Protein AF-K1SER4-F1 (afdb_monomer)

Foldseek 3Di:
DVPDDPPCVVVVDDDPDDDDPDDDDPPVCPVVVVVVVVVVVVVVVVVVVVVVVVVVVVVVVVVVVVVVVVVVVVVVVVVVVVVVVVVVVVVVVCVQVVDVVNVLVVLVVV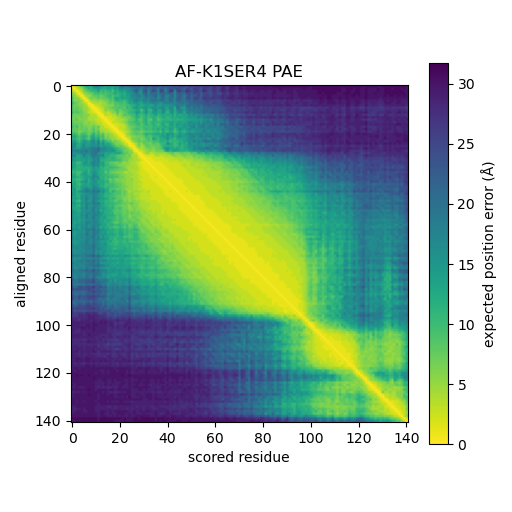VVVVVVVQPPDPDDDDDDDCPDPVNVVVVDD

InterPro domains:
  IPR036013 Band 7/SPFH domain superfamily [SSF117892] (2-42)

Structure (mmCIF, N/CA/C/O backbone):
data_AF-K1SER4-F1
#
_entry.id   AF-K1SER4-F1
#
loop_
_atom_site.group_PDB
_atom_site.id
_atom_site.type_symbol
_atom_site.label_atom_id
_atom_site.label_alt_id
_atom_site.label_comp_id
_atom_site.label_asym_id
_atom_site.label_entity_id
_atom_site.label_seq_id
_atom_site.pdbx_PDB_ins_code
_atom_site.Cartn_x
_atom_site.Cartn_y
_atom_site.Cartn_z
_atom_site.occupancy
_atom_site.B_iso_or_equiv
_atom_site.auth_seq_id
_atom_site.auth_comp_id
_atom_site.auth_asym_id
_atom_site.auth_atom_id
_atom_site.pdbx_PDB_model_num
ATOM 1 N N . MET A 1 1 ? -15.473 9.194 62.752 1.00 50.22 1 MET A N 1
ATOM 2 C CA . MET A 1 1 ? -16.379 8.746 63.836 1.00 50.22 1 MET A CA 1
ATOM 3 C C . MET A 1 1 ? -17.182 9.883 64.491 1.00 50.22 1 MET A C 1
ATOM 5 O O . MET A 1 1 ? -17.731 9.684 65.556 1.00 50.22 1 MET A O 1
ATOM 9 N N . LYS A 1 2 ? -17.328 11.066 63.866 1.00 53.47 2 LYS A N 1
ATOM 10 C CA . LYS A 1 2 ? -18.003 12.232 64.481 1.00 53.47 2 LYS A CA 1
ATOM 11 C C . LYS A 1 2 ? -19.535 12.266 64.283 1.00 53.47 2 LYS A C 1
ATOM 13 O O . LYS A 1 2 ? -20.197 13.130 64.838 1.00 53.47 2 LYS A O 1
ATOM 18 N N . ASN A 1 3 ? -20.083 11.336 63.493 1.00 62.38 3 ASN A N 1
ATOM 19 C CA . ASN A 1 3 ? -21.494 11.312 63.072 1.00 62.38 3 ASN A CA 1
ATOM 20 C C . ASN A 1 3 ? -22.298 10.140 63.668 1.00 62.38 3 ASN A C 1
ATOM 22 O O . ASN A 1 3 ? -23.443 9.932 63.282 1.00 62.38 3 ASN A O 1
ATOM 26 N N . ILE A 1 4 ? -21.702 9.355 64.569 1.00 64.06 4 ILE A N 1
ATOM 27 C CA . ILE A 1 4 ? -22.361 8.239 65.255 1.00 64.06 4 ILE A CA 1
ATOM 28 C C . ILE A 1 4 ? -22.324 8.606 66.736 1.00 64.06 4 ILE A C 1
ATOM 30 O O . ILE A 1 4 ? -21.243 8.787 67.284 1.00 64.06 4 ILE A O 1
ATOM 34 N N . GLY A 1 5 ? -23.492 8.850 67.330 1.00 63.91 5 GLY A N 1
ATOM 35 C CA . GLY A 1 5 ? -23.599 9.363 68.697 1.00 63.91 5 GLY A CA 1
ATOM 36 C C . GLY A 1 5 ? -22.956 8.438 69.736 1.00 63.91 5 GLY A C 1
ATOM 37 O O . GLY A 1 5 ? -22.948 7.221 69.578 1.00 63.91 5 GLY A O 1
ATOM 38 N N . ASN A 1 6 ? -22.458 9.027 70.825 1.00 68.50 6 ASN A N 1
ATOM 39 C CA . ASN A 1 6 ? -21.675 8.349 71.871 1.00 68.50 6 ASN A CA 1
ATOM 40 C C . ASN A 1 6 ? -22.543 7.534 72.857 1.00 68.50 6 ASN A C 1
ATOM 42 O O . ASN A 1 6 ? -22.143 7.257 73.985 1.00 68.50 6 ASN A O 1
ATOM 46 N N . THR A 1 7 ? -23.769 7.180 72.474 1.00 69.62 7 THR A N 1
ATOM 47 C CA . THR A 1 7 ? -24.754 6.529 73.351 1.00 69.62 7 THR A CA 1
ATOM 48 C C . THR A 1 7 ? -24.353 5.104 73.746 1.00 69.62 7 THR A C 1
ATOM 50 O O . THR A 1 7 ? -24.811 4.603 74.767 1.00 69.62 7 THR A O 1
ATOM 53 N N . THR A 1 8 ? -23.485 4.452 72.971 1.00 70.31 8 THR A N 1
ATOM 54 C CA . THR A 1 8 ? -23.008 3.078 73.205 1.00 70.31 8 THR A CA 1
ATOM 55 C C . THR A 1 8 ? -21.866 2.988 74.224 1.00 70.31 8 THR A C 1
ATOM 57 O O . THR A 1 8 ? -21.707 1.948 74.864 1.00 70.31 8 THR A O 1
ATOM 60 N N . GLU A 1 9 ? -21.125 4.081 74.449 1.00 71.50 9 GLU A N 1
ATOM 61 C CA . GLU A 1 9 ? -20.016 4.133 75.419 1.00 71.50 9 GLU A CA 1
ATOM 62 C C . GLU A 1 9 ? -20.511 3.964 76.866 1.00 71.50 9 GLU A C 1
ATOM 64 O O . GLU A 1 9 ? -19.842 3.335 77.683 1.00 71.50 9 GLU A O 1
ATOM 69 N N . GLN A 1 10 ? -21.725 4.439 77.175 1.00 75.25 10 GLN A N 1
ATOM 70 C CA . GLN A 1 10 ? -22.352 4.301 78.500 1.00 75.25 10 GLN A CA 1
ATOM 71 C C . GLN A 1 10 ? -22.662 2.844 78.881 1.00 75.25 10 GLN A C 1
ATOM 73 O O . GLN A 1 10 ? -22.832 2.540 80.059 1.00 75.25 10 GLN A O 1
ATOM 78 N N . TYR A 1 11 ? -22.715 1.945 77.895 1.00 79.25 11 TYR A N 1
ATOM 79 C CA . TYR A 1 11 ? -22.950 0.514 78.086 1.00 79.25 11 TYR A CA 1
ATOM 80 C C . TYR A 1 11 ? -21.665 -0.324 77.968 1.00 79.25 11 TYR A C 1
ATOM 82 O O . TYR A 1 11 ? -21.739 -1.550 77.999 1.00 79.25 11 TYR A O 1
ATOM 90 N N . GLY A 1 12 ? -20.492 0.312 7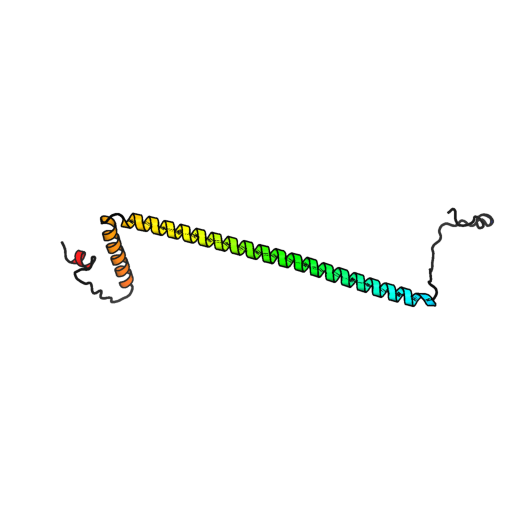7.829 1.00 81.56 12 GLY A N 1
ATOM 91 C CA . GLY A 1 12 ? -19.207 -0.379 77.670 1.00 81.56 12 GLY A CA 1
ATOM 92 C C . GLY A 1 12 ? -19.036 -1.094 76.323 1.00 81.56 12 GLY A C 1
ATOM 93 O O . GLY A 1 12 ? -18.245 -2.029 76.230 1.00 81.56 12 GLY A O 1
ATOM 94 N N . ILE A 1 13 ? -19.786 -0.691 75.290 1.00 80.31 13 ILE A N 1
ATOM 95 C CA . ILE A 1 13 ? -19.749 -1.299 73.953 1.00 80.31 13 ILE A CA 1
ATOM 96 C C . ILE A 1 13 ? -18.875 -0.440 73.029 1.00 80.31 13 ILE A C 1
ATOM 98 O O . ILE A 1 13 ? -19.178 0.731 72.798 1.00 80.31 13 ILE A O 1
ATOM 102 N N . GLU A 1 14 ? -17.824 -1.036 72.462 1.00 76.00 14 GLU A N 1
ATOM 103 C CA . GLU A 1 14 ? -16.913 -0.394 71.505 1.00 76.00 14 GLU A CA 1
ATOM 104 C C . GLU A 1 14 ? -17.315 -0.720 70.056 1.00 76.00 14 GLU A C 1
ATOM 106 O O . GLU A 1 14 ? -17.443 -1.885 69.669 1.00 76.00 14 GLU A O 1
ATOM 111 N N . LEU A 1 15 ? -17.532 0.314 69.238 1.00 74.00 15 LEU A N 1
ATOM 112 C CA . LEU A 1 15 ? -17.917 0.165 67.834 1.00 74.00 15 LEU A CA 1
ATOM 113 C C . LEU A 1 15 ? -16.670 0.165 66.932 1.00 74.00 15 LEU A C 1
ATOM 115 O O . LEU A 1 15 ? -16.082 1.216 66.686 1.00 74.00 15 LEU A O 1
ATOM 119 N N . LEU A 1 16 ? -16.289 -1.005 66.413 1.00 81.38 16 LEU A N 1
ATOM 120 C CA . LEU A 1 16 ? -15.069 -1.176 65.606 1.00 81.38 16 LEU A CA 1
ATOM 121 C C . LEU A 1 16 ? -15.246 -0.756 64.134 1.00 81.38 16 LEU A C 1
ATOM 123 O O . LEU A 1 16 ? -14.382 -0.086 63.569 1.00 81.38 16 LEU A O 1
ATOM 127 N N . SER A 1 17 ? -16.365 -1.121 63.499 1.00 78.94 17 SER A N 1
ATOM 128 C CA . SER A 1 17 ? -16.722 -0.686 62.142 1.00 78.94 17 SER A CA 1
ATOM 129 C C . SER A 1 17 ? -18.236 -0.723 61.927 1.00 78.94 17 SER A C 1
ATOM 131 O O . SER A 1 17 ? -18.971 -1.380 62.665 1.00 78.94 17 SER A O 1
ATOM 133 N N . PHE A 1 18 ? -18.710 0.002 60.914 1.00 79.12 18 PHE A N 1
ATOM 134 C CA . PHE A 1 18 ? -20.078 -0.113 60.422 1.00 79.12 18 PHE A CA 1
ATOM 135 C C . PHE A 1 18 ? -20.035 -0.390 58.923 1.00 79.12 18 PHE A C 1
ATOM 137 O O . PHE A 1 18 ? -19.221 0.185 58.201 1.00 79.12 18 PHE A O 1
ATOM 144 N N . GLU A 1 19 ? -20.921 -1.264 58.463 1.00 81.06 19 GLU A N 1
ATOM 145 C CA . GLU A 1 19 ? -21.052 -1.612 57.055 1.00 81.06 19 GLU A CA 1
ATOM 146 C C . GLU A 1 19 ? -22.527 -1.558 56.671 1.00 81.06 19 GLU A C 1
ATOM 148 O O . GLU A 1 19 ? -23.409 -2.032 57.395 1.00 81.06 19 GLU A O 1
ATOM 153 N N . THR A 1 20 ? -22.817 -0.926 55.541 1.00 81.19 20 THR A N 1
ATOM 154 C CA . THR A 1 20 ? -24.181 -0.824 55.039 1.00 81.19 20 THR A CA 1
ATOM 155 C C . THR A 1 20 ? -24.536 -2.118 54.325 1.00 81.19 20 THR A C 1
ATOM 157 O O . THR A 1 20 ? -24.101 -2.360 53.205 1.00 81.19 20 THR A O 1
ATOM 160 N N . LYS A 1 21 ? -25.330 -2.962 54.987 1.00 79.25 21 LYS A N 1
ATOM 161 C CA . LYS A 1 21 ? -25.645 -4.308 54.491 1.00 79.25 21 LYS A CA 1
ATOM 162 C C . LYS A 1 21 ? -26.571 -4.309 53.269 1.00 79.25 21 LYS A C 1
ATOM 164 O O . LYS A 1 21 ? -26.475 -5.202 52.435 1.00 79.25 21 LYS A O 1
ATOM 169 N N . GLN A 1 22 ? -27.478 -3.337 53.174 1.00 74.19 22 GLN A N 1
ATOM 170 C CA . GLN A 1 22 ? -28.449 -3.245 52.086 1.00 74.19 22 GLN A CA 1
ATOM 171 C C . GLN A 1 22 ? -28.924 -1.800 51.939 1.00 74.19 22 GLN A C 1
ATOM 173 O O . GLN A 1 22 ? -29.315 -1.169 52.920 1.00 74.19 22 GLN A O 1
ATOM 178 N N . LEU A 1 23 ? -28.874 -1.281 50.715 1.00 74.81 23 LEU A N 1
ATOM 179 C CA . LEU A 1 23 ? -29.401 0.031 50.362 1.00 74.81 23 LEU A CA 1
ATOM 180 C C . LEU A 1 23 ? -30.416 -0.186 49.241 1.00 74.81 23 LEU A C 1
ATOM 182 O O . LEU A 1 23 ? -30.043 -0.447 48.101 1.00 74.81 23 LEU A O 1
ATOM 186 N N . ASP A 1 24 ? -31.700 -0.153 49.584 1.00 72.25 24 ASP A N 1
ATOM 187 C CA . ASP A 1 24 ? -32.777 -0.358 48.623 1.00 72.25 24 ASP A CA 1
ATOM 188 C C . ASP A 1 24 ? -33.399 0.968 48.197 1.00 72.25 24 ASP A C 1
ATOM 190 O O . ASP A 1 24 ? -33.683 1.845 49.011 1.00 72.25 24 ASP A O 1
ATOM 194 N N . LEU A 1 25 ? -33.654 1.086 46.898 1.00 71.75 25 LEU A N 1
ATOM 195 C CA . LEU A 1 25 ? -34.524 2.122 46.353 1.00 71.75 25 LEU A CA 1
ATOM 196 C C . LEU A 1 25 ? -36.000 1.758 46.614 1.00 71.75 25 LEU A C 1
ATOM 198 O O . LEU A 1 25 ? -36.325 0.569 46.663 1.00 71.75 25 LEU A O 1
ATOM 202 N N . PRO A 1 26 ? -36.918 2.733 46.732 1.00 78.12 26 PRO A N 1
ATOM 203 C CA . PRO A 1 26 ? -38.354 2.457 46.780 1.00 78.12 26 PRO A CA 1
ATOM 204 C C . PRO A 1 26 ? -38.787 1.643 45.554 1.00 78.12 26 PRO A C 1
ATOM 206 O O . PRO A 1 26 ? -38.379 1.967 44.435 1.00 78.12 26 PRO A O 1
ATOM 209 N N . SER A 1 27 ? -39.596 0.595 45.754 1.00 73.50 27 SER A N 1
ATOM 210 C CA . SER A 1 27 ? -40.052 -0.331 44.698 1.00 73.50 27 SER A CA 1
ATOM 211 C C . SER A 1 27 ? -40.600 0.387 43.467 1.00 73.50 27 SER A C 1
ATOM 213 O O . SER A 1 27 ? -40.337 -0.035 42.343 1.00 73.50 27 SER A O 1
ATOM 215 N N . ASP A 1 28 ? -41.278 1.507 43.692 1.00 75.56 28 ASP A N 1
ATOM 216 C CA . ASP A 1 28 ? -42.025 2.252 42.682 1.00 75.56 28 ASP A CA 1
ATOM 217 C C . ASP A 1 28 ? -41.104 2.964 41.675 1.00 75.56 28 ASP A C 1
ATOM 219 O O . ASP A 1 28 ? -41.469 3.145 40.517 1.00 75.56 28 ASP A O 1
ATOM 223 N N . ASN A 1 29 ? -39.872 3.302 42.081 1.00 76.88 29 ASN A N 1
ATOM 224 C CA . ASN A 1 29 ? -38.917 4.040 41.246 1.00 76.88 29 ASN A CA 1
ATOM 225 C C . ASN A 1 29 ? -37.826 3.151 40.630 1.00 76.88 29 ASN A C 1
ATOM 227 O O . ASN A 1 29 ? -37.101 3.606 39.743 1.00 76.88 29 ASN A O 1
ATOM 231 N N . LYS A 1 30 ? -37.691 1.889 41.068 1.00 83.06 30 LYS A N 1
ATOM 232 C CA . LYS A 1 30 ? -36.632 0.983 40.585 1.00 83.06 30 LYS A CA 1
ATOM 233 C C . LYS A 1 30 ? -36.703 0.784 39.070 1.00 83.06 30 LYS A C 1
ATOM 235 O O . LYS A 1 30 ? -35.684 0.913 38.399 1.00 83.06 30 LYS A O 1
ATOM 240 N N . ALA A 1 31 ? -37.895 0.523 38.531 1.00 86.38 31 ALA A N 1
ATOM 241 C CA . ALA A 1 31 ? -38.084 0.253 37.105 1.00 86.38 31 ALA A CA 1
ATOM 242 C C . ALA A 1 31 ? -37.640 1.432 36.221 1.00 86.38 31 ALA A C 1
ATOM 244 O O . ALA A 1 31 ? -36.864 1.242 35.291 1.00 86.38 31 ALA A O 1
ATOM 245 N N . ALA A 1 32 ? -38.042 2.660 36.565 1.00 88.25 32 ALA A N 1
ATOM 246 C CA . ALA A 1 32 ? -37.678 3.858 35.809 1.00 88.25 32 ALA A CA 1
ATOM 247 C C . ALA A 1 32 ? -36.163 4.135 35.817 1.00 88.25 32 ALA A C 1
ATOM 249 O O . ALA A 1 32 ? -35.602 4.576 34.814 1.00 88.25 32 ALA A O 1
ATOM 250 N N . VAL A 1 33 ? -35.484 3.862 36.939 1.00 88.19 33 VAL A N 1
ATOM 251 C CA . VAL A 1 33 ? -34.022 4.007 37.032 1.00 88.19 33 VAL A CA 1
ATOM 252 C C . VAL A 1 33 ? -33.315 2.950 36.180 1.00 88.19 33 VAL A C 1
ATOM 254 O O . VAL A 1 33 ? -32.379 3.294 35.460 1.00 88.19 33 VAL A O 1
ATOM 257 N N . TYR A 1 34 ? -33.776 1.695 36.205 1.00 89.31 34 TYR A N 1
ATOM 258 C CA . TYR A 1 34 ? -33.219 0.635 35.358 1.00 89.31 34 TYR A CA 1
ATOM 259 C C . TYR A 1 34 ? -33.399 0.927 33.865 1.00 89.31 34 TYR A C 1
ATOM 261 O O . TYR A 1 34 ? -32.431 0.819 33.117 1.00 89.31 34 TYR A O 1
ATOM 269 N N . GLU A 1 35 ? -34.586 1.364 33.440 1.00 92.50 35 GLU A N 1
ATOM 270 C CA . GLU A 1 35 ? -34.870 1.732 32.044 1.00 92.50 35 GLU A CA 1
ATOM 271 C C . GLU A 1 35 ? -33.922 2.838 31.549 1.00 92.50 35 GLU A C 1
ATOM 273 O O . GLU A 1 35 ? -33.330 2.753 30.469 1.00 92.50 35 GLU A O 1
ATOM 278 N N . ARG A 1 36 ? -33.708 3.860 32.391 1.00 94.31 36 ARG A N 1
ATOM 279 C CA . ARG A 1 36 ? -32.766 4.946 32.110 1.00 94.31 36 ARG A CA 1
ATOM 280 C C . ARG A 1 36 ? -31.334 4.431 31.995 1.00 94.31 36 ARG A C 1
ATOM 282 O O . ARG A 1 36 ? -30.639 4.816 31.061 1.00 94.31 36 ARG A O 1
ATOM 289 N N . MET A 1 37 ? -30.898 3.560 32.907 1.00 94.38 37 MET A N 1
ATOM 290 C CA . MET A 1 37 ? -29.557 2.970 32.854 1.00 94.38 37 MET A CA 1
ATOM 291 C C . MET A 1 37 ? -29.336 2.145 31.583 1.00 94.38 37 MET A C 1
ATOM 293 O O . MET A 1 37 ? -28.246 2.199 31.014 1.00 94.38 37 MET A O 1
ATOM 297 N N . ILE A 1 38 ? -30.346 1.393 31.134 1.00 95.38 38 ILE A N 1
ATOM 298 C CA . ILE A 1 38 ? -30.282 0.614 29.890 1.00 95.38 38 ILE A CA 1
ATOM 299 C C . ILE A 1 38 ? -30.139 1.558 28.697 1.00 95.38 38 ILE A C 1
ATOM 301 O O . ILE A 1 38 ? -29.182 1.429 27.939 1.00 95.38 38 ILE A O 1
ATOM 305 N N . SER A 1 39 ? -31.013 2.562 28.595 1.00 96.62 39 SER A N 1
ATOM 306 C CA . SER A 1 39 ? -30.974 3.555 27.511 1.00 96.62 39 SER A CA 1
ATOM 307 C C . SER A 1 39 ? -29.634 4.298 27.454 1.00 96.62 39 SER A C 1
ATOM 309 O O . SER A 1 39 ? -29.075 4.531 26.384 1.00 96.62 39 SER A O 1
ATOM 311 N N . GLU A 1 40 ? -29.087 4.660 28.616 1.00 96.88 40 GLU A N 1
ATOM 312 C CA . GLU A 1 40 ? -27.795 5.337 28.717 1.00 96.88 40 GLU A CA 1
ATOM 313 C C . GLU A 1 40 ? -26.647 4.414 28.284 1.00 96.88 40 GLU A C 1
ATOM 315 O O . GLU A 1 40 ? -25.770 4.836 27.530 1.00 96.88 40 GLU A O 1
ATOM 320 N N . ARG A 1 41 ? -26.688 3.127 28.655 1.00 97.50 41 ARG A N 1
ATOM 321 C CA . ARG A 1 41 ? -25.723 2.125 28.174 1.00 97.50 41 ARG A CA 1
ATOM 322 C C . ARG A 1 41 ? -25.802 1.899 26.668 1.00 97.50 41 ARG A C 1
ATOM 324 O O . ARG A 1 41 ? -24.756 1.789 26.030 1.00 97.50 41 ARG A O 1
ATOM 331 N N . GLU A 1 42 ? -27.002 1.833 26.102 1.00 97.06 42 GLU A N 1
ATOM 332 C CA . GLU A 1 42 ? -27.194 1.695 24.656 1.00 97.06 42 GLU A CA 1
ATOM 333 C C . GLU A 1 42 ? -26.634 2.904 23.905 1.00 97.06 42 GLU A C 1
ATOM 335 O O . GLU A 1 42 ? -25.909 2.738 22.924 1.00 97.06 42 GLU A O 1
ATOM 340 N N . ASN A 1 43 ? -26.881 4.116 24.408 1.00 97.25 43 ASN A N 1
ATOM 341 C CA . ASN A 1 43 ? -26.352 5.344 23.820 1.00 97.25 43 ASN A CA 1
ATOM 342 C C . ASN A 1 43 ? -24.813 5.390 23.874 1.00 97.25 43 ASN A C 1
ATOM 344 O O . ASN A 1 43 ? -24.156 5.664 22.867 1.00 97.25 43 ASN A O 1
ATOM 348 N N . ILE A 1 44 ? -24.226 5.028 25.019 1.00 97.25 44 ILE A N 1
ATOM 349 C CA . ILE A 1 44 ? -22.770 4.918 25.173 1.00 97.25 44 ILE A CA 1
ATOM 350 C C . ILE A 1 44 ? -22.197 3.899 24.174 1.00 97.25 44 ILE A C 1
ATOM 352 O O . ILE A 1 44 ? -21.220 4.187 23.484 1.00 97.25 44 ILE A O 1
ATOM 356 N N . SER A 1 45 ? -22.823 2.726 24.036 1.00 97.38 45 SER A N 1
ATOM 357 C CA . SER A 1 45 ? -22.389 1.695 23.084 1.00 97.38 45 SER A CA 1
ATOM 358 C C . SER A 1 45 ? -22.482 2.163 21.629 1.00 97.38 45 SER A C 1
ATOM 360 O O . SER A 1 45 ? -21.572 1.911 20.832 1.00 97.38 45 SER A O 1
ATOM 362 N N . ALA A 1 46 ? -23.570 2.846 21.268 1.00 97.31 46 ALA A N 1
ATOM 363 C CA . ALA A 1 46 ? -23.758 3.402 19.934 1.00 97.31 46 ALA A CA 1
ATOM 364 C C . ALA A 1 46 ? -22.700 4.469 19.624 1.00 97.31 46 ALA A C 1
ATOM 366 O O . ALA A 1 46 ? -22.120 4.456 18.539 1.00 97.31 46 ALA A O 1
ATOM 367 N N . THR A 1 47 ? -22.389 5.327 20.598 1.00 97.75 47 THR A N 1
ATOM 368 C CA . THR A 1 47 ? -21.347 6.356 20.483 1.00 97.75 47 THR A CA 1
ATOM 369 C C . THR A 1 47 ? -19.980 5.725 20.237 1.00 97.75 47 THR A C 1
ATOM 371 O O . THR A 1 47 ? -19.336 6.056 19.245 1.00 97.75 47 THR A O 1
ATOM 374 N N . TYR A 1 48 ? -19.573 4.739 21.043 1.00 97.62 48 TYR A N 1
ATOM 375 C CA . TYR A 1 48 ? -18.295 4.048 20.834 1.00 97.62 48 TYR A CA 1
ATOM 376 C C . TYR A 1 48 ? -18.216 3.329 19.484 1.00 97.62 48 TYR A C 1
ATOM 378 O O . TYR A 1 48 ? -17.166 3.317 18.843 1.00 97.62 48 TYR A O 1
ATOM 386 N N . THR A 1 49 ? -19.325 2.749 19.021 1.00 97.81 49 THR A N 1
ATOM 387 C CA . THR A 1 49 ? -19.378 2.101 17.703 1.00 97.81 49 THR A CA 1
ATOM 388 C C . THR A 1 49 ? -19.216 3.128 16.582 1.00 97.81 49 THR A C 1
ATOM 390 O O . THR A 1 49 ? -18.454 2.903 15.639 1.00 97.81 49 THR A O 1
ATOM 393 N N . ALA A 1 50 ? -19.895 4.272 16.693 1.00 97.88 50 ALA A N 1
ATOM 394 C CA . ALA A 1 50 ? -19.793 5.361 15.732 1.00 97.88 50 ALA A CA 1
ATOM 395 C C . ALA A 1 50 ? -18.372 5.945 15.694 1.00 97.88 50 ALA A C 1
ATOM 397 O O . 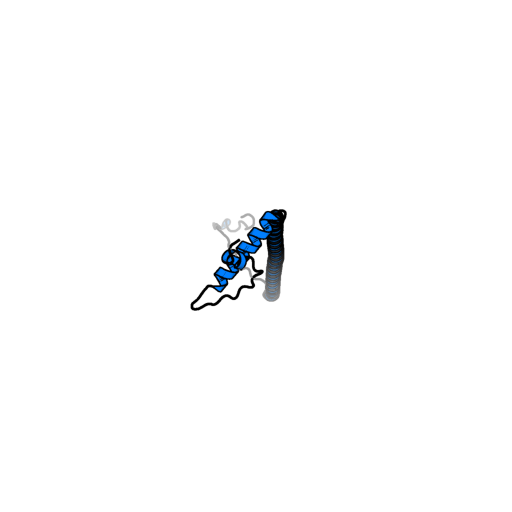ALA A 1 50 ? -17.801 6.076 14.610 1.00 97.88 50 ALA A O 1
ATOM 398 N N . GLU A 1 51 ? -17.768 6.213 16.852 1.00 97.81 51 GLU A N 1
ATOM 399 C CA . GLU A 1 51 ? -16.384 6.684 16.967 1.00 97.81 51 GLU A CA 1
ATOM 400 C C . GLU A 1 51 ? -15.397 5.686 16.355 1.00 97.81 51 GLU A C 1
ATOM 402 O O . GLU A 1 51 ? -14.595 6.065 15.501 1.00 97.81 51 GLU A O 1
ATOM 407 N N . GLY A 1 52 ? -15.510 4.400 16.701 1.00 98.31 52 GLY A N 1
ATOM 408 C CA . GLY A 1 52 ? -14.666 3.349 16.133 1.00 98.31 52 GLY A CA 1
ATOM 409 C C . GLY A 1 52 ? -14.795 3.248 14.611 1.00 98.31 52 GLY A C 1
ATOM 410 O O . GLY A 1 52 ? -13.791 3.125 13.909 1.00 98.31 52 GLY A O 1
ATOM 411 N N . SER A 1 53 ? -16.017 3.363 14.081 1.00 97.81 53 SER A N 1
ATOM 412 C CA . SER A 1 53 ? -16.251 3.362 12.632 1.00 97.81 53 SER A CA 1
ATOM 413 C C . SER A 1 53 ? -15.658 4.594 11.937 1.00 97.81 53 SER A C 1
ATOM 415 O O . SER A 1 53 ? -15.066 4.469 10.865 1.00 97.81 53 SER A O 1
ATOM 417 N N . SER A 1 54 ? -15.759 5.768 12.567 1.00 97.88 54 SER A N 1
ATOM 418 C CA . SER A 1 54 ? -15.237 7.035 12.053 1.00 97.88 54 SER A CA 1
ATOM 419 C C . SER A 1 54 ? -13.713 7.019 11.993 1.00 97.88 54 SER A C 1
ATOM 421 O O . SER A 1 54 ? -13.132 7.318 10.950 1.00 97.88 54 SER A O 1
ATOM 423 N N . GLU A 1 55 ? -13.056 6.593 13.073 1.00 97.88 55 GLU A N 1
ATOM 424 C CA . GLU A 1 55 ? -11.598 6.475 13.112 1.00 97.88 55 GLU A CA 1
ATOM 425 C C . GLU A 1 55 ? -11.093 5.415 12.129 1.00 97.88 55 GLU A C 1
ATOM 427 O O . GLU A 1 55 ? -10.161 5.675 11.367 1.00 97.88 55 GLU A O 1
ATOM 432 N N . ALA A 1 56 ? -11.762 4.261 12.036 1.00 97.75 56 ALA A N 1
ATOM 433 C CA . ALA A 1 56 ? -11.429 3.254 11.032 1.00 97.75 56 ALA A CA 1
ATOM 434 C C . ALA A 1 56 ? -11.553 3.804 9.599 1.00 97.75 56 ALA A C 1
ATOM 436 O O . ALA A 1 56 ? -10.687 3.544 8.761 1.00 97.75 56 ALA A O 1
ATOM 437 N N . GLN A 1 57 ? -12.597 4.586 9.308 1.00 97.88 57 GLN A N 1
ATOM 438 C CA . GLN A 1 57 ? -12.778 5.199 7.993 1.00 97.88 57 GLN A CA 1
ATOM 439 C C . GLN A 1 57 ? -11.711 6.258 7.700 1.00 97.88 57 GLN A C 1
ATOM 441 O O . GLN A 1 57 ? -11.202 6.310 6.580 1.00 97.88 57 GLN A O 1
ATOM 446 N N . LYS A 1 58 ? -11.336 7.080 8.688 1.00 98.12 58 LYS A N 1
ATOM 447 C CA . LYS A 1 58 ? -10.245 8.055 8.541 1.00 98.12 58 LYS A CA 1
ATOM 448 C C . LYS A 1 58 ? -8.924 7.368 8.220 1.00 98.12 58 LYS A C 1
ATOM 450 O O . LYS A 1 58 ? -8.234 7.809 7.301 1.00 98.12 58 LYS A O 1
ATOM 455 N N . ILE A 1 59 ? -8.596 6.294 8.941 1.00 97.75 59 ILE A N 1
ATOM 456 C CA . ILE A 1 59 ? -7.372 5.518 8.713 1.00 97.75 59 ILE A CA 1
ATOM 457 C C . ILE A 1 59 ? -7.375 4.969 7.288 1.00 97.75 59 ILE A C 1
ATOM 459 O O . ILE A 1 59 ? -6.446 5.249 6.540 1.00 97.75 59 ILE A O 1
ATOM 463 N N . ARG A 1 60 ? -8.452 4.285 6.875 1.00 97.62 60 ARG A N 1
ATOM 464 C CA . ARG A 1 60 ? -8.577 3.738 5.513 1.00 97.62 60 ARG A CA 1
ATOM 465 C C . ARG A 1 60 ? -8.412 4.809 4.442 1.00 97.62 60 ARG A C 1
ATOM 467 O O . ARG A 1 60 ? -7.560 4.665 3.581 1.00 97.62 60 ARG A O 1
ATOM 474 N N . ASN A 1 61 ? -9.147 5.917 4.544 1.00 97.94 61 ASN A N 1
ATOM 475 C CA . ASN A 1 61 ? -9.061 7.007 3.571 1.00 97.94 61 ASN A CA 1
ATOM 476 C C . ASN A 1 61 ? -7.648 7.605 3.485 1.00 97.94 61 ASN A C 1
ATOM 478 O O . ASN A 1 61 ? -7.189 7.970 2.403 1.00 97.94 61 ASN A O 1
ATOM 482 N N . THR A 1 62 ? -6.969 7.737 4.627 1.00 97.69 62 THR A N 1
ATOM 483 C CA . THR A 1 62 ? -5.603 8.272 4.681 1.00 97.69 62 THR A CA 1
ATOM 484 C C . THR A 1 62 ? -4.628 7.299 4.029 1.00 97.69 62 THR A C 1
ATOM 486 O O . THR A 1 62 ? -3.867 7.705 3.156 1.00 97.69 62 THR A O 1
ATOM 489 N N . THR A 1 63 ? -4.718 6.012 4.366 1.00 97.94 63 THR A N 1
ATOM 490 C CA . THR A 1 63 ? -3.902 4.959 3.758 1.00 97.94 63 THR A CA 1
ATOM 491 C C . THR A 1 63 ? -4.146 4.852 2.254 1.00 97.94 63 THR A C 1
ATOM 493 O O . THR A 1 63 ? -3.189 4.816 1.489 1.00 97.94 63 THR A O 1
ATOM 496 N N . ASP A 1 64 ? -5.399 4.877 1.798 1.00 97.62 64 ASP A N 1
ATOM 497 C CA . ASP A 1 64 ? -5.732 4.818 0.371 1.00 97.62 64 ASP A CA 1
ATOM 498 C C . ASP A 1 64 ? -5.133 6.007 -0.388 1.00 97.62 64 ASP A C 1
ATOM 500 O O . ASP A 1 64 ? -4.609 5.861 -1.495 1.00 97.62 64 ASP A O 1
ATOM 504 N N . LYS A 1 65 ? -5.166 7.201 0.212 1.00 97.88 65 LYS A N 1
ATOM 505 C CA . LYS A 1 65 ? -4.515 8.383 -0.355 1.00 97.88 65 LYS A CA 1
ATOM 506 C C . LYS A 1 65 ? -3.000 8.194 -0.443 1.00 97.88 65 LYS A C 1
ATOM 508 O O . LYS A 1 65 ? -2.429 8.469 -1.494 1.00 97.88 65 LYS A O 1
ATOM 513 N N . GLU A 1 66 ? -2.357 7.744 0.630 1.00 97.94 66 GLU A N 1
ATOM 514 C CA . GLU A 1 66 ? -0.906 7.519 0.672 1.00 97.94 66 GLU A CA 1
ATOM 515 C C . GLU A 1 66 ? -0.461 6.474 -0.354 1.00 97.94 66 GLU A C 1
ATOM 517 O O . GLU A 1 66 ? 0.488 6.714 -1.097 1.00 97.94 66 GLU A O 1
ATOM 522 N N . VAL A 1 67 ? -1.189 5.360 -0.467 1.00 98.12 67 VAL A N 1
ATOM 523 C CA . VAL A 1 67 ? -0.929 4.312 -1.462 1.00 98.12 67 VAL A CA 1
ATOM 524 C C . VAL A 1 67 ? -1.034 4.871 -2.879 1.00 98.12 67 VAL A C 1
ATOM 526 O O . VAL A 1 67 ? -0.151 4.631 -3.699 1.00 98.12 67 VAL A O 1
ATOM 529 N N . ASN A 1 68 ? -2.075 5.652 -3.173 1.00 97.75 68 ASN A N 1
ATOM 530 C CA . ASN A 1 68 ? -2.240 6.257 -4.495 1.00 97.75 68 ASN A CA 1
ATOM 531 C C . ASN A 1 68 ? -1.117 7.244 -4.834 1.00 97.75 68 ASN A C 1
ATOM 533 O O . ASN A 1 68 ? -0.636 7.256 -5.970 1.00 97.75 68 ASN A O 1
ATOM 537 N N . VAL A 1 69 ? -0.681 8.056 -3.866 1.00 98.00 69 VAL A N 1
ATOM 538 C CA . VAL A 1 69 ? 0.458 8.968 -4.045 1.00 98.00 69 VAL A CA 1
ATOM 539 C C . VAL A 1 69 ? 1.733 8.172 -4.308 1.00 98.00 69 VAL A C 1
ATOM 541 O O . VAL A 1 69 ? 2.405 8.433 -5.301 1.00 98.00 69 VAL A O 1
ATOM 544 N N . LEU A 1 70 ? 2.012 7.154 -3.492 1.00 98.06 70 LEU A N 1
ATOM 545 C CA . LEU A 1 70 ? 3.202 6.316 -3.627 1.00 98.06 70 LEU A CA 1
ATOM 546 C C . LEU A 1 70 ? 3.256 5.612 -4.989 1.00 98.06 70 LEU A C 1
ATOM 548 O O . LEU A 1 70 ? 4.291 5.623 -5.650 1.00 98.06 70 LEU A O 1
ATOM 552 N N . LEU A 1 71 ? 2.140 5.029 -5.436 1.00 98.06 71 LEU A N 1
ATOM 553 C CA . LEU A 1 71 ? 2.048 4.393 -6.752 1.00 98.06 71 LEU A CA 1
ATOM 554 C C . LEU A 1 71 ? 2.247 5.404 -7.884 1.00 98.06 71 LEU A C 1
ATOM 556 O O . LEU A 1 71 ? 2.938 5.113 -8.858 1.00 98.06 71 LEU A O 1
ATOM 560 N N . SER A 1 72 ? 1.676 6.602 -7.754 1.00 98.00 72 SER A N 1
ATOM 561 C CA . SER A 1 72 ? 1.835 7.663 -8.753 1.00 98.00 72 SER A CA 1
ATOM 562 C C . SER A 1 72 ? 3.283 8.146 -8.843 1.00 98.00 72 SER A C 1
ATOM 564 O O . SER A 1 72 ? 3.798 8.336 -9.942 1.00 98.00 72 SER A O 1
ATOM 566 N N . GLU A 1 73 ? 3.962 8.308 -7.706 1.00 97.81 73 GLU A N 1
ATOM 567 C CA . GLU A 1 73 ? 5.382 8.665 -7.652 1.00 97.81 73 GLU A CA 1
ATOM 568 C C . GLU A 1 73 ? 6.270 7.556 -8.219 1.00 97.81 73 GLU A C 1
ATOM 570 O O . GLU A 1 73 ? 7.171 7.841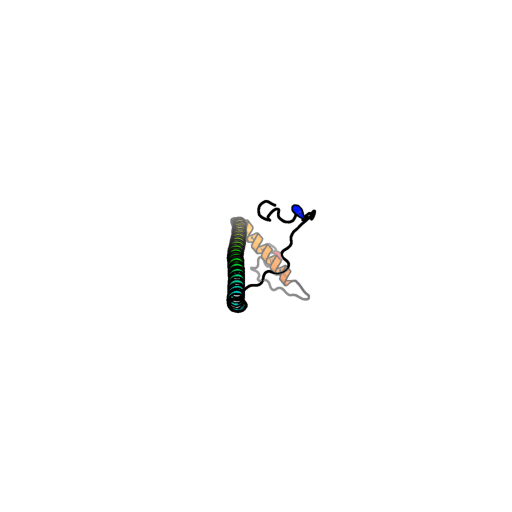 -9.008 1.00 97.81 73 GLU A O 1
ATOM 575 N N . ALA A 1 74 ? 5.991 6.296 -7.880 1.00 98.12 74 ALA A N 1
ATOM 576 C CA . ALA A 1 74 ? 6.712 5.150 -8.422 1.00 98.12 74 ALA A CA 1
ATOM 577 C C . ALA A 1 74 ? 6.581 5.073 -9.951 1.00 98.12 74 ALA A C 1
ATOM 579 O O . ALA A 1 74 ? 7.591 4.955 -10.642 1.00 98.12 74 ALA A O 1
ATOM 580 N N . ASN A 1 75 ? 5.362 5.220 -10.481 1.00 97.81 75 ASN A N 1
ATOM 581 C CA . ASN A 1 75 ? 5.118 5.232 -11.924 1.00 97.81 75 ASN A CA 1
ATOM 582 C C . ASN A 1 75 ? 5.813 6.414 -12.602 1.00 97.81 75 ASN A C 1
ATOM 584 O O . ASN A 1 75 ? 6.495 6.230 -13.602 1.00 97.81 75 ASN A O 1
ATOM 588 N N . LYS A 1 76 ? 5.711 7.620 -12.031 1.00 98.06 76 LYS A N 1
ATOM 589 C CA . LYS A 1 76 ? 6.419 8.799 -12.544 1.00 98.06 76 LYS A CA 1
ATOM 590 C C . LYS A 1 7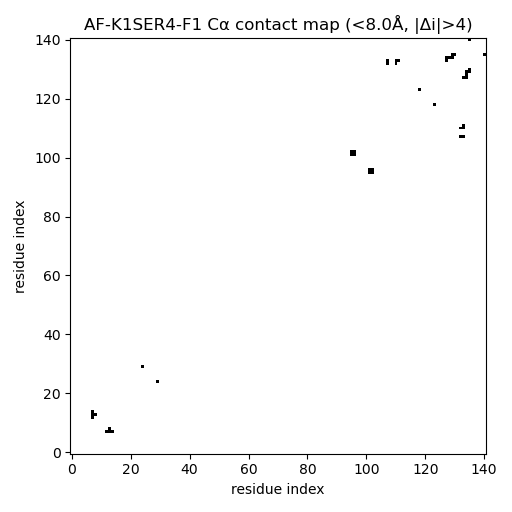6 ? 7.926 8.551 -12.635 1.00 98.06 76 LYS A C 1
ATOM 592 O O . LYS A 1 76 ? 8.533 8.878 -13.648 1.00 98.06 76 LYS A O 1
ATOM 597 N N . ASN A 1 77 ? 8.530 7.997 -11.587 1.00 97.88 77 ASN A N 1
ATOM 598 C CA . ASN A 1 77 ? 9.966 7.730 -11.563 1.00 97.88 77 ASN A CA 1
ATOM 599 C C . ASN A 1 77 ? 10.361 6.643 -12.571 1.00 97.88 77 ASN A C 1
ATOM 601 O O . ASN A 1 77 ? 11.410 6.757 -13.198 1.00 97.88 77 ASN A O 1
ATOM 605 N N . ALA A 1 78 ? 9.521 5.621 -12.756 1.00 97.81 78 ALA A N 1
ATOM 606 C CA . ALA A 1 78 ? 9.733 4.601 -13.777 1.00 97.81 78 ALA A CA 1
ATOM 607 C C . ALA A 1 78 ? 9.707 5.200 -15.192 1.00 97.81 78 ALA A C 1
ATOM 609 O O . ALA A 1 78 ? 10.624 4.947 -15.968 1.00 97.81 78 ALA A O 1
ATOM 610 N N . GLU A 1 79 ? 8.720 6.043 -15.503 1.00 97.50 79 GLU A N 1
ATOM 611 C CA . GLU A 1 79 ? 8.625 6.730 -16.799 1.00 97.50 79 GLU A CA 1
ATOM 612 C C . GLU A 1 79 ? 9.820 7.659 -17.050 1.00 97.50 79 GLU A C 1
ATOM 614 O O . GLU A 1 79 ? 10.359 7.684 -18.153 1.00 97.50 79 GLU A O 1
ATOM 619 N N . ILE A 1 80 ? 10.286 8.382 -16.024 1.00 97.94 80 ILE A N 1
ATOM 620 C CA . ILE A 1 80 ? 11.503 9.204 -16.124 1.00 97.94 80 ILE A CA 1
ATOM 621 C C . ILE A 1 80 ? 12.711 8.329 -16.463 1.00 97.94 80 ILE A C 1
ATOM 623 O O . ILE A 1 80 ? 13.446 8.649 -17.389 1.00 97.94 80 ILE A O 1
ATOM 627 N N . LEU A 1 81 ? 12.894 7.210 -15.759 1.00 97.62 81 LEU A N 1
ATOM 628 C CA . LEU A 1 81 ? 14.025 6.314 -15.988 1.00 97.62 81 LEU A CA 1
ATOM 629 C C . LEU A 1 81 ? 13.994 5.692 -17.392 1.00 97.62 81 LEU A C 1
ATOM 631 O O . LEU A 1 81 ? 15.035 5.565 -18.037 1.00 97.62 81 LEU A O 1
ATOM 635 N N . ILE A 1 82 ? 12.807 5.316 -17.877 1.00 95.94 82 ILE A N 1
ATOM 636 C CA . ILE A 1 82 ? 12.623 4.819 -19.245 1.00 95.94 82 ILE A CA 1
ATOM 637 C C . ILE A 1 82 ? 12.984 5.917 -20.246 1.00 95.94 82 ILE A C 1
ATOM 639 O O . ILE A 1 82 ? 13.788 5.672 -21.142 1.00 95.94 82 ILE A O 1
ATOM 643 N N . ALA A 1 83 ? 12.463 7.133 -20.064 1.00 97.31 83 ALA A N 1
ATOM 644 C CA . ALA A 1 83 ? 12.747 8.260 -20.946 1.00 97.31 83 ALA A CA 1
ATOM 645 C C . ALA A 1 83 ? 14.240 8.631 -20.967 1.00 97.31 83 ALA A C 1
ATOM 647 O O . ALA A 1 83 ? 14.787 8.917 -22.029 1.00 97.31 83 ALA A O 1
ATOM 648 N N . GLU A 1 84 ? 14.920 8.593 -19.818 1.00 97.44 84 GLU A N 1
ATOM 649 C CA . GLU A 1 84 ? 16.370 8.794 -19.719 1.00 97.44 84 GLU A CA 1
ATOM 650 C C . GLU A 1 84 ? 17.141 7.698 -20.467 1.00 97.44 84 GLU A C 1
ATOM 652 O O . GLU A 1 84 ? 18.068 7.998 -21.221 1.00 97.44 84 GLU A O 1
ATOM 657 N N . GLY A 1 85 ? 16.731 6.435 -20.315 1.00 96.69 85 GLY A N 1
ATOM 658 C CA . GLY A 1 85 ? 17.320 5.306 -21.032 1.00 96.69 85 GLY A CA 1
ATOM 659 C C . GLY A 1 85 ? 17.120 5.390 -22.547 1.00 96.69 85 GLY A C 1
ATOM 660 O O . GLY A 1 85 ? 18.055 5.137 -23.306 1.00 96.69 85 GLY A O 1
ATOM 661 N N . GLU A 1 86 ? 15.930 5.787 -22.998 1.00 93.94 86 GLU A N 1
ATOM 662 C CA . GLU A 1 86 ? 15.636 6.008 -24.416 1.00 93.94 86 GLU A CA 1
ATOM 663 C C . GLU A 1 86 ? 16.422 7.192 -24.981 1.00 93.94 86 GLU A C 1
ATOM 665 O O . GLU A 1 86 ? 16.993 7.087 -26.068 1.00 93.94 86 GLU A O 1
ATOM 670 N N . ALA A 1 87 ? 16.507 8.301 -24.243 1.00 95.94 87 ALA A N 1
ATOM 671 C CA . ALA A 1 87 ? 17.294 9.461 -24.645 1.00 95.94 87 ALA A CA 1
ATOM 672 C C . ALA A 1 87 ? 18.777 9.099 -24.800 1.00 95.94 87 ALA A C 1
ATOM 674 O O . ALA A 1 87 ? 19.398 9.453 -25.804 1.00 95.94 87 ALA A O 1
ATOM 675 N N . GLU A 1 88 ? 19.330 8.343 -23.851 1.00 94.38 88 GLU A N 1
ATOM 676 C CA . GLU A 1 88 ? 20.716 7.883 -23.902 1.00 94.38 88 GLU A CA 1
ATOM 677 C C . GLU A 1 88 ? 20.946 6.881 -25.040 1.00 94.38 88 GLU A C 1
ATOM 679 O O . GLU A 1 88 ? 21.922 7.002 -25.784 1.00 94.38 88 GLU A O 1
ATOM 684 N N . TYR A 1 89 ? 20.018 5.941 -25.248 1.00 88.00 89 TYR A N 1
ATOM 685 C CA . TYR A 1 89 ? 20.049 5.034 -26.395 1.00 88.00 89 TYR A CA 1
ATOM 686 C C . TYR A 1 89 ? 20.080 5.810 -27.715 1.00 88.00 89 TYR A C 1
ATOM 688 O O . TYR A 1 89 ? 20.942 5.559 -28.556 1.00 88.00 89 TYR A O 1
ATOM 696 N N . MET A 1 90 ? 19.188 6.789 -27.884 1.00 84.75 90 MET A N 1
ATOM 697 C CA . MET A 1 90 ? 19.118 7.616 -29.089 1.00 84.75 90 MET A CA 1
ATOM 698 C C . MET A 1 90 ? 20.363 8.489 -29.266 1.00 84.75 90 MET A C 1
ATOM 700 O O . MET A 1 90 ? 20.806 8.678 -30.401 1.00 84.75 90 MET A O 1
ATOM 704 N N . ARG A 1 91 ? 20.963 8.986 -28.175 1.00 90.56 91 ARG A N 1
ATOM 705 C CA . ARG A 1 91 ? 22.234 9.726 -28.203 1.00 90.56 91 ARG A CA 1
ATOM 706 C C . ARG A 1 91 ? 23.370 8.842 -28.709 1.00 90.56 91 ARG A C 1
ATOM 708 O O . ARG A 1 91 ? 24.030 9.211 -29.677 1.00 90.56 91 ARG A O 1
ATOM 715 N N . ILE A 1 92 ? 23.555 7.663 -28.110 1.00 85.88 92 ILE A N 1
ATOM 716 C CA . ILE A 1 92 ? 24.575 6.685 -28.523 1.00 85.88 92 ILE A CA 1
ATOM 717 C C . ILE A 1 92 ? 24.359 6.273 -29.980 1.00 85.88 92 ILE A C 1
ATOM 719 O O . ILE A 1 92 ? 25.309 6.202 -30.756 1.00 85.88 92 ILE A O 1
ATOM 723 N N . LEU A 1 93 ? 23.107 6.027 -30.364 1.00 80.88 93 LEU A N 1
ATOM 724 C CA . LEU A 1 93 ? 22.744 5.648 -31.721 1.00 80.88 93 LEU A CA 1
ATOM 725 C C . LEU A 1 93 ? 23.084 6.762 -32.722 1.00 80.88 93 LEU A C 1
ATOM 727 O O . LEU A 1 93 ? 23.694 6.502 -33.756 1.00 80.88 93 LEU A O 1
ATOM 731 N N . SER A 1 94 ? 22.744 8.007 -32.393 1.00 82.75 94 SER A N 1
ATOM 732 C CA . SER A 1 94 ? 23.062 9.173 -33.222 1.00 82.75 94 SER A CA 1
ATOM 733 C C . SER A 1 94 ? 24.571 9.371 -33.350 1.00 82.75 94 SER A C 1
ATOM 735 O O . SER A 1 94 ? 25.061 9.567 -34.457 1.00 82.75 94 SER A O 1
ATOM 737 N N . GLU A 1 95 ? 25.333 9.254 -32.259 1.00 81.75 95 GLU A N 1
ATOM 738 C CA . GLU A 1 95 ? 26.802 9.321 -32.280 1.00 81.75 95 GLU A CA 1
ATOM 739 C C . GLU A 1 95 ? 27.426 8.190 -33.105 1.00 81.75 95 GLU A C 1
ATOM 741 O O . GLU A 1 95 ? 28.399 8.410 -33.828 1.00 81.75 95 GLU A O 1
ATOM 746 N N . ALA A 1 96 ? 26.853 6.986 -33.041 1.00 71.38 96 ALA A N 1
ATOM 747 C CA . ALA A 1 96 ? 27.294 5.852 -33.843 1.00 71.38 96 ALA A CA 1
ATOM 748 C C . ALA A 1 96 ? 27.040 6.060 -35.346 1.00 71.38 96 ALA A C 1
ATOM 750 O O . ALA A 1 96 ? 27.854 5.616 -36.152 1.00 71.38 96 ALA A O 1
ATOM 751 N N . TYR A 1 97 ? 25.957 6.749 -35.724 1.00 63.22 97 TYR A N 1
ATOM 752 C CA . TYR A 1 97 ? 25.581 7.004 -37.123 1.00 63.22 97 TYR A CA 1
ATOM 753 C C . TYR A 1 97 ? 26.011 8.368 -37.680 1.00 63.22 97 TYR A C 1
ATOM 755 O O . TYR A 1 97 ? 25.814 8.617 -38.863 1.00 63.22 97 TYR A O 1
ATOM 763 N N . SER A 1 98 ? 26.604 9.253 -36.875 1.00 68.44 98 SER A N 1
ATOM 764 C CA . SER A 1 98 ? 27.042 10.586 -37.335 1.00 68.44 98 SER A CA 1
ATOM 765 C C . SER A 1 98 ? 28.285 10.555 -38.237 1.00 68.44 98 SER A C 1
ATOM 767 O O . SER A 1 98 ? 28.730 11.596 -38.711 1.00 68.44 98 SER A O 1
ATOM 769 N N . ASP A 1 99 ? 28.862 9.376 -38.460 1.00 70.12 99 ASP A N 1
ATOM 770 C CA . ASP A 1 99 ? 30.098 9.160 -39.204 1.00 70.12 99 ASP A CA 1
ATOM 771 C C . ASP A 1 99 ? 29.796 8.149 -40.326 1.00 70.12 99 ASP A C 1
ATOM 773 O O . ASP A 1 99 ? 29.504 6.986 -40.033 1.00 70.12 99 ASP A O 1
ATOM 777 N N . GLU A 1 100 ? 29.825 8.570 -41.600 1.00 66.75 100 GLU A N 1
ATOM 778 C CA . GLU A 1 100 ? 29.460 7.729 -42.767 1.00 66.75 100 GLU A CA 1
ATOM 779 C C . GLU A 1 100 ? 30.186 6.370 -42.756 1.00 66.75 100 GLU A C 1
ATOM 781 O O . GLU A 1 100 ? 29.599 5.332 -43.056 1.00 66.75 100 GLU A O 1
ATOM 786 N N . SER A 1 101 ? 31.439 6.350 -42.288 1.00 65.25 101 SER A N 1
ATOM 787 C CA . SER A 1 101 ? 32.261 5.138 -42.167 1.00 65.25 101 SER A CA 1
ATOM 788 C C . SER A 1 101 ? 31.714 4.078 -41.193 1.00 65.25 101 SER A C 1
ATOM 790 O O . SER A 1 101 ? 32.023 2.892 -41.324 1.00 65.25 101 SER A O 1
ATOM 792 N N . LYS A 1 102 ? 30.897 4.473 -40.209 1.00 65.12 102 LYS A N 1
ATOM 793 C CA . LYS A 1 102 ? 30.334 3.579 -39.181 1.00 65.12 102 LYS A CA 1
ATOM 794 C C . LYS A 1 102 ? 28.961 3.028 -39.564 1.00 65.12 102 LYS A C 1
ATOM 796 O O . LYS A 1 102 ? 28.597 1.934 -39.126 1.00 65.12 102 LYS A O 1
ATOM 801 N N . GLN A 1 103 ? 28.218 3.747 -40.405 1.00 69.38 103 GLN A N 1
ATOM 802 C CA . GLN A 1 103 ? 26.894 3.341 -40.879 1.00 69.38 103 GLN A CA 1
ATOM 803 C C . GLN A 1 103 ? 26.967 2.107 -41.797 1.00 69.38 103 GLN A C 1
ATOM 805 O O . GLN A 1 103 ? 26.170 1.171 -41.652 1.00 69.38 103 GLN A O 1
ATOM 810 N N . ASP A 1 104 ? 27.978 2.058 -42.668 1.00 69.44 104 ASP A N 1
ATOM 811 C CA . ASP A 1 104 ? 28.254 0.909 -43.538 1.00 69.44 104 ASP A CA 1
ATOM 812 C C . ASP A 1 104 ? 28.670 -0.328 -42.730 1.0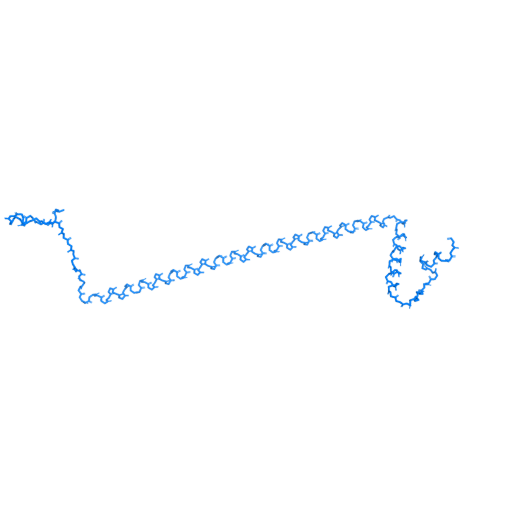0 69.44 104 ASP A C 1
ATOM 814 O O . ASP A 1 104 ? 28.160 -1.431 -42.951 1.00 69.44 104 ASP A O 1
ATOM 818 N N . PHE A 1 105 ? 29.526 -0.141 -41.719 1.00 71.31 105 PHE A N 1
ATOM 819 C CA . PHE A 1 105 ? 29.962 -1.220 -40.832 1.00 71.31 105 PHE A CA 1
ATOM 820 C C . PHE A 1 105 ? 28.796 -1.831 -40.042 1.00 71.31 105 PHE A C 1
ATOM 822 O O . PHE A 1 105 ? 28.689 -3.052 -39.944 1.00 71.31 105 PHE A O 1
ATOM 829 N N . TYR A 1 106 ? 27.877 -1.016 -39.515 1.00 70.56 106 TYR A N 1
ATOM 830 C CA . TYR A 1 106 ? 26.708 -1.531 -38.797 1.00 70.56 106 TYR A CA 1
ATOM 831 C C . TYR A 1 106 ? 25.722 -2.258 -39.720 1.00 70.56 106 TYR A C 1
ATOM 833 O O . TYR A 1 106 ? 25.238 -3.335 -39.369 1.00 70.56 106 TYR A O 1
ATOM 841 N N . SER A 1 107 ? 25.440 -1.708 -40.907 1.00 73.50 107 SER A N 1
ATOM 842 C CA . SER A 1 107 ? 24.576 -2.361 -41.905 1.00 73.50 107 SER A CA 1
ATOM 843 C C . SER A 1 107 ? 25.125 -3.735 -42.285 1.00 73.50 107 SER A C 1
ATOM 845 O O . SER A 1 107 ? 24.383 -4.718 -42.373 1.00 73.50 107 SER A O 1
ATOM 847 N N . PHE A 1 108 ? 26.449 -3.824 -42.405 1.00 75.75 108 PHE A N 1
ATOM 848 C CA . PHE A 1 108 ? 27.160 -5.071 -42.604 1.00 75.75 108 PHE A CA 1
ATOM 849 C C . PHE A 1 108 ? 27.031 -6.028 -41.401 1.00 75.75 108 PHE A C 1
ATOM 851 O O . PHE A 1 108 ? 26.577 -7.159 -41.579 1.00 75.75 108 PHE A O 1
ATOM 858 N N . VAL A 1 109 ? 27.316 -5.592 -40.168 1.00 77.88 109 VAL A N 1
ATOM 859 C CA . VAL A 1 109 ? 27.184 -6.431 -38.955 1.00 77.88 109 VAL A CA 1
ATOM 860 C C . VAL A 1 109 ? 25.749 -6.932 -38.758 1.00 77.88 109 VAL A C 1
ATOM 862 O O . VAL A 1 109 ? 25.535 -8.114 -38.500 1.00 77.88 109 VAL A O 1
ATOM 865 N N . ARG A 1 110 ? 24.742 -6.079 -38.967 1.00 78.50 110 ARG A N 1
ATOM 866 C CA . ARG A 1 110 ? 23.330 -6.464 -38.853 1.00 78.50 110 ARG A CA 1
ATOM 867 C C . ARG A 1 110 ? 22.908 -7.453 -39.935 1.00 78.50 110 ARG A C 1
ATOM 869 O O . ARG A 1 110 ? 22.111 -8.350 -39.665 1.00 78.50 110 ARG A O 1
ATOM 876 N N . SER A 1 111 ? 23.457 -7.324 -41.143 1.00 79.19 111 SER A N 1
ATOM 877 C CA . SER A 1 111 ? 23.256 -8.322 -42.193 1.00 79.19 111 SER A CA 1
ATOM 878 C C . SER A 1 111 ? 23.874 -9.676 -41.809 1.00 79.19 111 SER A C 1
ATOM 880 O O . SER A 1 111 ? 23.244 -10.710 -42.035 1.00 79.19 111 SER A O 1
ATOM 882 N N . LEU A 1 112 ? 25.047 -9.689 -41.160 1.00 80.06 112 LEU A N 1
ATOM 883 C CA . LEU A 1 112 ? 25.682 -10.913 -40.657 1.00 80.06 112 LEU A CA 1
ATOM 884 C C . LEU A 1 112 ? 24.889 -11.558 -39.517 1.00 80.06 112 LEU A C 1
ATOM 886 O O . LEU A 1 112 ? 24.741 -12.779 -39.503 1.00 80.06 112 LEU A O 1
ATOM 890 N N . ASP A 1 113 ? 24.340 -10.767 -38.595 1.00 80.44 113 ASP A N 1
ATOM 891 C CA . ASP A 1 113 ? 23.480 -11.280 -37.524 1.00 80.44 113 ASP A CA 1
ATOM 892 C C . ASP A 1 113 ? 22.175 -11.864 -38.078 1.00 80.44 113 ASP A C 1
ATOM 894 O O . ASP A 1 113 ? 21.747 -12.937 -37.647 1.00 80.44 113 ASP A O 1
ATOM 898 N N . ALA A 1 114 ? 21.573 -11.220 -39.084 1.00 78.44 114 ALA A N 1
ATOM 899 C CA . ALA A 1 114 ? 20.407 -11.753 -39.785 1.00 78.44 114 ALA A CA 1
ATOM 900 C C . ALA A 1 114 ? 20.734 -13.060 -40.527 1.00 78.44 114 ALA A C 1
ATOM 902 O O . ALA A 1 114 ? 19.964 -14.019 -40.448 1.00 78.44 114 ALA A O 1
ATOM 903 N N . LEU A 1 115 ? 21.897 -13.136 -41.187 1.00 77.50 115 LEU A N 1
ATOM 904 C CA . LEU A 1 115 ? 22.385 -14.363 -41.816 1.00 77.50 115 LEU A CA 1
ATOM 905 C C . LEU A 1 115 ? 22.572 -15.469 -40.771 1.00 77.50 115 LEU A C 1
ATOM 907 O O . LEU A 1 115 ? 22.024 -16.5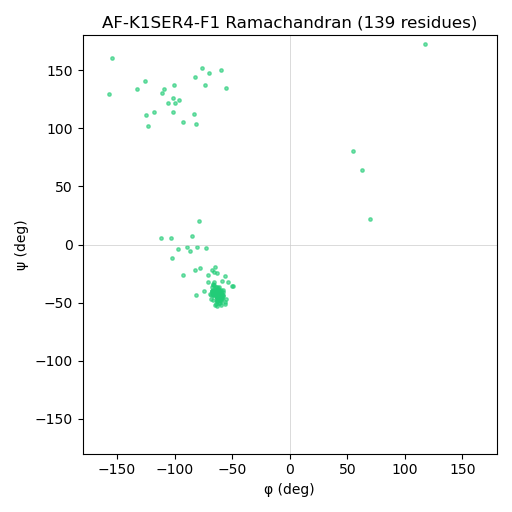58 -40.930 1.00 77.50 115 LEU A O 1
ATOM 911 N N . LYS A 1 116 ? 23.270 -15.181 -39.669 1.00 78.06 116 LYS A N 1
ATOM 912 C CA . LYS A 1 116 ? 23.506 -16.116 -38.561 1.00 78.06 116 LYS A CA 1
ATOM 913 C C . LYS A 1 116 ? 22.201 -16.622 -37.949 1.00 78.06 116 LYS A C 1
ATOM 915 O O . LYS A 1 116 ? 22.067 -17.822 -37.727 1.00 78.06 116 LYS A O 1
ATOM 920 N N . ALA A 1 117 ? 21.227 -15.739 -37.729 1.00 78.06 117 ALA A N 1
ATOM 921 C CA . ALA A 1 117 ? 19.899 -16.114 -37.254 1.00 78.06 117 ALA A CA 1
ATOM 922 C C . ALA A 1 117 ? 19.175 -17.009 -38.272 1.00 78.06 117 ALA A C 1
ATOM 924 O O . ALA A 1 117 ? 18.642 -18.058 -37.906 1.00 78.06 117 ALA A O 1
ATOM 925 N N . SER A 1 118 ? 19.219 -16.652 -39.560 1.00 73.44 118 SER A N 1
ATOM 926 C CA . SER A 1 118 ? 18.615 -17.450 -40.631 1.00 73.44 118 SER A CA 1
ATOM 927 C C . SER A 1 118 ? 19.280 -18.812 -40.822 1.00 73.44 118 SER A C 1
ATOM 929 O O . SER A 1 118 ? 18.613 -19.720 -41.294 1.00 73.44 118 SER A O 1
ATOM 931 N N . MET A 1 119 ? 20.542 -18.983 -40.413 1.00 72.38 119 MET A N 1
ATOM 932 C CA . MET A 1 119 ? 21.323 -20.222 -40.520 1.00 72.38 119 MET A CA 1
ATOM 933 C C . MET A 1 119 ? 21.099 -21.201 -39.348 1.00 72.38 119 MET A C 1
ATOM 935 O O . MET A 1 119 ? 21.780 -22.219 -39.266 1.00 72.38 119 MET A O 1
ATOM 939 N N . THR A 1 120 ? 20.147 -20.944 -38.442 1.00 70.44 120 THR A N 1
ATOM 940 C CA . THR A 1 120 ? 19.854 -21.854 -37.316 1.00 70.44 120 THR A CA 1
ATOM 941 C C . THR A 1 120 ? 18.921 -23.014 -37.718 1.00 70.44 120 THR A C 1
ATOM 943 O O . THR A 1 120 ? 17.746 -22.813 -38.030 1.00 70.44 120 THR A O 1
ATOM 946 N N . GLY A 1 121 ? 19.443 -24.249 -37.729 1.00 68.44 121 GLY A N 1
ATOM 947 C CA . GLY A 1 121 ? 18.738 -25.500 -38.085 1.00 68.44 121 GLY A CA 1
ATOM 948 C C . GLY A 1 121 ? 19.322 -26.207 -39.322 1.00 68.44 121 GLY A C 1
ATOM 949 O O . GLY A 1 121 ? 20.174 -25.641 -40.001 1.00 68.44 121 GLY A O 1
ATOM 950 N N . ASP A 1 122 ? 18.862 -27.423 -39.637 1.00 65.75 122 ASP A N 1
ATOM 951 C CA . ASP A 1 122 ? 19.434 -28.236 -40.726 1.00 65.75 122 ASP A CA 1
ATOM 952 C C . ASP A 1 122 ? 18.899 -27.866 -42.126 1.00 65.75 122 ASP A C 1
ATOM 954 O O . ASP A 1 122 ? 17.720 -27.559 -42.308 1.00 65.75 122 ASP A O 1
ATOM 958 N N . ASN A 1 123 ? 19.789 -27.947 -43.125 1.00 60.28 123 ASN A N 1
ATOM 959 C CA . ASN A 1 123 ? 19.532 -27.846 -44.571 1.00 60.28 123 ASN A CA 1
ATOM 960 C C . ASN A 1 123 ? 18.968 -26.496 -45.076 1.00 60.28 123 ASN A C 1
ATOM 962 O O . ASN A 1 123 ? 17.858 -26.425 -45.606 1.00 60.28 123 ASN A O 1
ATOM 966 N N . LYS A 1 124 ? 19.740 -25.407 -44.940 1.00 62.50 124 LYS A N 1
ATOM 967 C CA . LYS A 1 124 ? 19.310 -24.061 -45.358 1.00 62.50 124 LYS A CA 1
ATOM 968 C C . LYS A 1 124 ? 20.070 -23.519 -46.561 1.00 62.50 124 LYS A C 1
ATOM 970 O O . LYS A 1 124 ? 21.295 -23.464 -46.571 1.00 62.50 124 LYS A O 1
ATOM 975 N N . THR A 1 125 ? 19.311 -23.043 -47.541 1.00 69.00 125 THR A N 1
ATOM 976 C CA . THR A 1 125 ? 19.806 -22.319 -48.713 1.00 69.00 125 THR A CA 1
ATOM 977 C C . THR A 1 125 ? 19.463 -20.844 -48.554 1.00 69.00 125 THR A C 1
ATOM 979 O O . THR A 1 125 ? 18.294 -20.493 -48.416 1.00 69.00 125 THR A O 1
ATOM 982 N N . VAL A 1 126 ? 20.478 -19.982 -48.568 1.00 69.31 126 VAL A N 1
ATOM 983 C CA . VAL A 1 126 ? 20.308 -18.525 -48.521 1.00 69.31 126 VAL A CA 1
ATOM 984 C C . VAL A 1 126 ? 20.495 -17.979 -49.934 1.00 69.31 126 VAL A C 1
ATOM 986 O O . VAL A 1 126 ? 21.505 -18.260 -50.575 1.00 69.31 126 VAL A O 1
ATOM 989 N N . ILE A 1 127 ? 19.517 -17.215 -50.423 1.00 72.06 127 ILE A N 1
ATOM 990 C CA . ILE A 1 127 ? 19.583 -16.533 -51.720 1.00 72.06 127 ILE A CA 1
ATOM 991 C C . ILE A 1 127 ? 19.922 -15.071 -51.444 1.00 72.06 127 ILE A C 1
ATOM 993 O O . ILE A 1 127 ? 19.136 -14.358 -50.822 1.00 72.06 127 ILE A O 1
ATOM 997 N N . LEU A 1 128 ? 21.102 -14.641 -51.883 1.00 72.12 128 LEU A N 1
ATOM 998 C CA . LEU A 1 128 ? 21.568 -13.264 -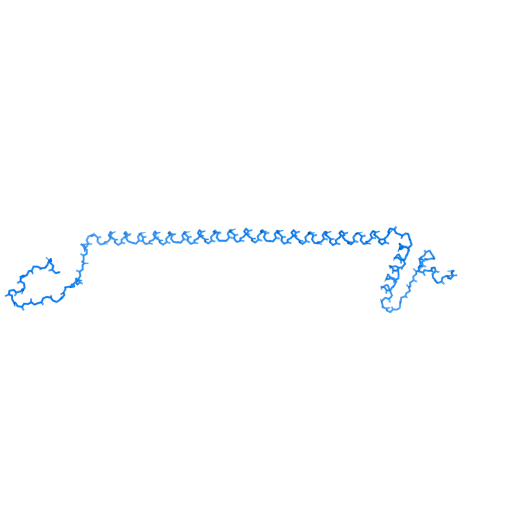51.748 1.00 72.12 128 LEU A CA 1
ATOM 999 C C . LEU A 1 128 ? 21.580 -12.602 -53.124 1.00 72.12 128 LEU A C 1
ATOM 1001 O O . LEU A 1 128 ? 22.081 -13.179 -54.089 1.00 72.12 128 LEU A O 1
ATOM 1005 N N . SER A 1 129 ? 21.048 -11.385 -53.210 1.00 73.06 129 SER A N 1
ATOM 1006 C CA . SER A 1 129 ? 21.194 -10.557 -54.408 1.00 73.06 129 SER A CA 1
ATOM 1007 C C . SER A 1 129 ? 22.648 -10.075 -54.549 1.00 73.06 129 SER A C 1
ATOM 1009 O O . SER A 1 129 ? 23.279 -9.805 -53.523 1.00 73.06 129 SER A O 1
ATOM 1011 N N . PRO A 1 130 ? 23.176 -9.900 -55.777 1.00 71.25 130 PRO A N 1
ATOM 1012 C CA . PRO A 1 130 ? 24.541 -9.406 -56.014 1.00 71.25 130 PRO A CA 1
ATOM 1013 C C . PRO A 1 130 ? 24.839 -8.048 -55.363 1.00 71.25 130 PRO A C 1
ATOM 1015 O O . PRO A 1 130 ? 25.976 -7.775 -54.990 1.00 71.25 130 PRO A O 1
ATOM 1018 N N . ASP A 1 131 ? 23.804 -7.229 -55.173 1.00 71.69 131 ASP A N 1
ATOM 1019 C CA . ASP A 1 131 ? 23.895 -5.900 -54.560 1.00 71.69 131 ASP A CA 1
ATOM 1020 C C . ASP A 1 131 ? 23.936 -5.945 -53.018 1.00 71.69 131 ASP A C 1
ATOM 1022 O O . ASP A 1 131 ? 24.027 -4.909 -52.363 1.00 71.69 131 ASP A O 1
ATOM 1026 N N . SER A 1 132 ? 23.847 -7.134 -52.409 1.00 72.69 132 SER A N 1
ATOM 1027 C CA . SER A 1 132 ? 23.906 -7.293 -50.955 1.00 72.69 132 SER A CA 1
ATOM 1028 C C . SER A 1 132 ? 25.337 -7.092 -50.428 1.00 72.69 132 SER A C 1
ATOM 1030 O O . SER A 1 132 ? 26.26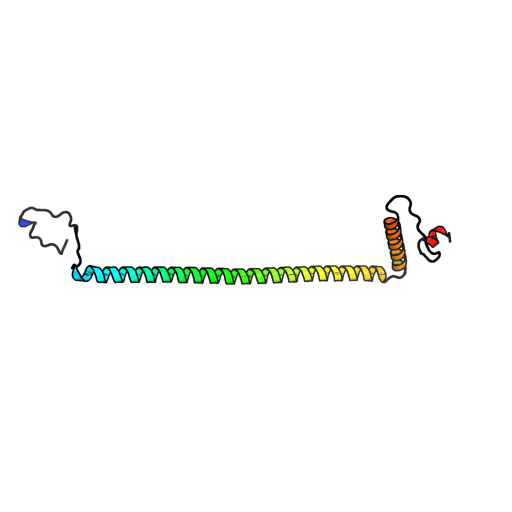5 -7.691 -50.980 1.00 72.69 132 SER A O 1
ATOM 1032 N N . PRO A 1 133 ? 25.532 -6.372 -49.303 1.00 71.50 133 PRO A N 1
ATOM 1033 C CA . PRO A 1 133 ? 26.848 -6.197 -48.676 1.00 71.50 133 PRO A CA 1
ATOM 1034 C C . PRO A 1 133 ? 27.582 -7.517 -48.382 1.00 71.50 133 PRO A C 1
ATOM 1036 O O . PRO A 1 133 ? 28.802 -7.592 -48.468 1.00 71.50 133 PRO A O 1
ATOM 1039 N N . ILE A 1 134 ? 26.841 -8.588 -48.074 1.00 73.69 134 ILE A N 1
ATOM 1040 C CA . ILE A 1 134 ? 27.408 -9.920 -47.812 1.00 73.69 134 ILE A CA 1
ATOM 1041 C C . ILE A 1 134 ? 27.863 -10.594 -49.106 1.00 73.69 134 ILE A C 1
ATOM 1043 O O . ILE A 1 134 ? 28.905 -11.244 -49.134 1.00 73.69 134 ILE A O 1
ATOM 1047 N N . ALA A 1 135 ? 27.083 -10.455 -50.181 1.00 74.81 135 ALA A N 1
ATOM 1048 C CA . ALA A 1 135 ? 27.390 -11.079 -51.462 1.00 74.81 135 ALA A CA 1
ATOM 1049 C C . ALA A 1 135 ? 28.709 -10.539 -52.035 1.00 74.81 135 ALA A C 1
ATOM 1051 O O . ALA A 1 135 ? 29.507 -11.306 -52.569 1.00 74.81 135 ALA A O 1
ATOM 1052 N N . GLN A 1 136 ? 28.982 -9.245 -51.842 1.00 71.88 136 GLN A N 1
ATOM 1053 C CA . GLN A 1 136 ? 30.203 -8.583 -52.311 1.00 71.88 136 GLN A CA 1
ATOM 1054 C C . GLN A 1 136 ? 31.496 -9.206 -51.747 1.00 71.88 136 GLN A C 1
ATOM 1056 O O . GLN A 1 136 ? 32.485 -9.277 -52.472 1.00 71.88 136 GLN A O 1
ATOM 1061 N N . ILE A 1 137 ? 31.481 -9.760 -50.525 1.00 70.75 137 ILE A N 1
ATOM 1062 C CA . ILE A 1 137 ? 32.632 -10.487 -49.945 1.00 70.75 137 ILE A CA 1
ATOM 1063 C C . ILE A 1 137 ? 32.955 -11.755 -50.738 1.00 70.75 137 ILE A C 1
ATOM 1065 O O . ILE A 1 137 ? 34.121 -12.085 -50.949 1.00 70.75 137 ILE A O 1
ATOM 1069 N N . PHE A 1 138 ? 31.927 -12.471 -51.193 1.00 70.75 138 PHE A N 1
ATOM 1070 C CA . PHE A 1 138 ? 32.098 -13.708 -51.954 1.00 70.75 138 PHE A CA 1
ATOM 1071 C C . PHE A 1 138 ? 32.470 -13.457 -53.419 1.00 70.75 138 PHE A C 1
ATOM 1073 O O . PHE A 1 138 ? 33.015 -14.349 -54.066 1.00 70.75 138 PHE A O 1
ATOM 1080 N N . TYR A 1 139 ? 32.206 -12.253 -53.935 1.00 70.56 139 TYR A N 1
ATOM 1081 C CA . TYR A 1 139 ? 32.520 -11.871 -55.313 1.00 70.56 139 TYR A CA 1
ATOM 1082 C C . TYR A 1 139 ? 33.920 -11.276 -55.512 1.00 70.56 139 TYR A C 1
ATOM 1084 O O . TYR A 1 139 ? 34.287 -11.030 -56.658 1.00 70.56 139 TYR A O 1
ATOM 1092 N N . GLY A 1 140 ? 34.718 -11.114 -54.451 1.00 61.03 140 GLY A N 1
ATOM 1093 C CA . GLY A 1 140 ? 36.154 -10.839 -54.545 1.00 61.03 140 GLY A CA 1
ATOM 1094 C C . GLY A 1 140 ? 36.513 -9.610 -55.386 1.00 61.03 140 GLY A C 1
ATOM 1095 O O . GLY A 1 140 ? 36.959 -9.736 -56.529 1.00 61.03 140 GLY A O 1
ATOM 1096 N N . ARG A 1 141 ? 36.392 -8.427 -54.784 1.00 47.31 141 ARG A N 1
ATOM 1097 C CA . ARG A 1 141 ? 37.186 -7.247 -55.137 1.00 47.31 141 ARG A CA 1
ATOM 1098 C C . ARG A 1 141 ? 37.790 -6.641 -53.886 1.00 47.31 141 ARG A C 1
ATOM 1100 O O . ARG A 1 141 ? 37.064 -6.588 -52.873 1.00 47.31 141 ARG A O 1
#

Solvent-accessible surface area (backbone atoms only — not comparable to full-atom values): 8596 Å² total; per-residue (Å²): 126,92,87,62,78,75,74,47,58,84,73,75,50,82,84,87,81,87,78,86,87,76,86,80,75,63,78,87,54,46,61,62,53,50,53,49,54,50,53,51,50,51,50,52,52,51,49,53,51,51,50,53,51,50,53,52,49,51,51,50,56,50,49,55,50,50,53,53,50,51,52,50,52,50,51,52,51,51,52,50,53,50,51,51,52,49,51,49,49,51,48,54,50,49,63,53,54,73,39,74,79,42,44,56,53,48,56,45,52,53,49,50,52,52,49,55,60,70,60,70,72,87,91,79,84,84,89,74,56,78,89,35,78,70,41,44,68,78,64,69,124

pLDDT: mean 82.72, std 13.09, range [47.31, 98.31]

Sequence (141 aa):
MKNIGNTTEQYGIELLSFETKQLDLPSDNKAAVYERMISERENISATYTAEGSSEAQKIRNTTDKEVNVLLSEANKNAEILIAEGEAEYMRILSEAYSDESKQDFYSFVRSLDALKASMTGDNKTVILSPDSPIAQIFYGR

Radius of gyration: 48.02 Å; Cα contacts (8 Å, |Δi|>4): 22; chains: 1; bounding box: 79×40×134 Å

Mean predicted aligned error: 15.59 Å

Secondary structure (DSSP, 8-state):
-TTS-GGGGGGT-----------PPPHHHHHHHHHHHHHHHHHHHHHHHHHHHHHHHHHHHHHHHHHHHHHHHHHHHHHHHHHHHHHHHHHHHHHHHSSHHHHHHHHHHHHHHHHHHHT-SSS------TTSHHHHHHT--

Organism: NCBI:txid408170